Protein AF-A0A930SWU9-F1 (afdb_monomer_lite)

pLDDT: mean 79.65, std 16.45, range [38.78, 95.31]

Secondary structure (DSSP, 8-state):
-------HHHHHHHHHHHHHHHHHHHHHHHHHHTTTS-THHHHHHHHHHHHHHIIIIIHHHHHHHHS---HHHHHHHHHHHHHHHHHHHHHHHHHHHGGG----PPP--------------

Foldseek 3Di:
DDPPPDDVVQLVVLLVVLLVLLLLLQVLLCVLCVVPDPPVSSVVSSVVRSVVSCVVGSVQSSCLVVDPDDPVVSVVSVVVSVVVSVVVSVVSSCVSCVVVDPPPPPPDPPPDDDDDDDDDD

Structure (mmCIF, N/CA/C/O backbone):
data_AF-A0A930SWU9-F1
#
_entry.id   AF-A0A930SWU9-F1
#
loop_
_atom_site.group_PDB
_atom_site.id
_atom_site.type_symbol
_atom_site.label_atom_id
_atom_site.label_alt_id
_atom_site.label_comp_id
_atom_site.label_asym_id
_atom_site.label_entity_id
_atom_site.label_seq_id
_atom_site.pdbx_PDB_ins_code
_atom_site.Cartn_x
_atom_site.Cartn_y
_atom_site.Cartn_z
_atom_site.occupancy
_atom_site.B_iso_or_equiv
_atom_site.auth_seq_id
_atom_site.auth_comp_id
_atom_site.auth_asym_id
_atom_site.auth_atom_id
_atom_site.pdbx_PDB_model_num
ATOM 1 N N . MET A 1 1 ? -7.814 -16.097 27.751 1.00 38.78 1 MET A N 1
ATOM 2 C CA . MET A 1 1 ? -8.241 -16.634 26.444 1.00 38.78 1 MET A CA 1
ATOM 3 C C . MET A 1 1 ? -8.547 -15.430 25.568 1.00 38.78 1 MET A C 1
ATOM 5 O O . MET A 1 1 ? -9.499 -14.725 25.860 1.00 38.78 1 MET A O 1
ATOM 9 N N . PHE A 1 2 ? -7.663 -15.084 24.630 1.00 45.75 2 PHE A N 1
ATOM 10 C CA . PHE A 1 2 ? -7.909 -13.972 23.708 1.00 45.75 2 PHE A CA 1
ATOM 11 C C . PHE A 1 2 ? -8.876 -14.472 22.636 1.00 45.75 2 PHE A C 1
ATOM 13 O O . PHE A 1 2 ? -8.492 -15.278 21.792 1.00 45.75 2 PHE A O 1
ATOM 20 N N . GLU A 1 3 ? -10.138 -14.056 22.695 1.00 49.06 3 GLU A N 1
ATOM 21 C CA . GLU A 1 3 ? -11.072 -14.294 21.598 1.00 49.06 3 GLU A CA 1
ATOM 22 C C . GLU A 1 3 ? -10.701 -13.359 20.447 1.00 49.06 3 GLU A C 1
ATOM 24 O O . GLU A 1 3 ? -11.023 -12.172 20.453 1.00 49.06 3 GLU A O 1
ATOM 29 N N . ILE A 1 4 ? -9.971 -13.885 19.465 1.00 58.34 4 ILE A N 1
ATOM 30 C CA . ILE A 1 4 ? -9.692 -13.160 18.227 1.00 58.34 4 ILE A CA 1
ATOM 31 C C . ILE A 1 4 ? -10.993 -13.145 17.423 1.00 58.34 4 ILE A C 1
ATOM 33 O O . ILE A 1 4 ? -11.310 -14.084 16.691 1.00 58.34 4 ILE A O 1
ATOM 37 N N . ARG A 1 5 ? -11.789 -12.089 17.601 1.00 69.75 5 ARG A N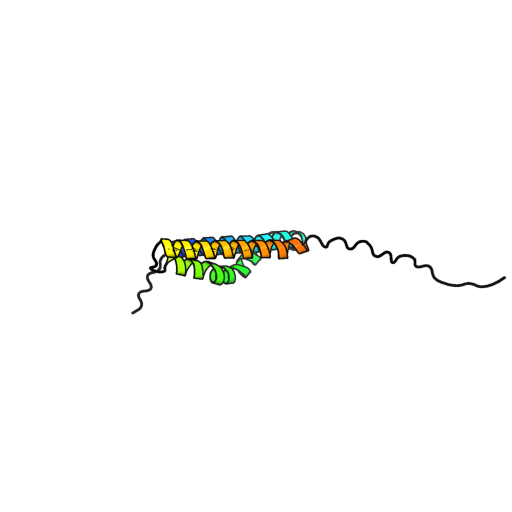 1
ATOM 38 C CA . ARG A 1 5 ? -12.977 -11.841 16.783 1.00 69.75 5 ARG A CA 1
ATOM 39 C C . ARG A 1 5 ? -12.526 -11.210 15.473 1.00 69.75 5 ARG A C 1
ATOM 41 O O . ARG A 1 5 ? -12.250 -10.021 15.414 1.00 69.75 5 ARG A O 1
ATOM 48 N N . TRP A 1 6 ? -12.428 -12.027 14.431 1.00 79.44 6 TRP A N 1
ATOM 49 C CA . TRP A 1 6 ? -12.026 -11.572 13.105 1.00 79.44 6 TRP A CA 1
ATOM 50 C C . TRP A 1 6 ? -13.116 -10.715 12.465 1.00 79.44 6 TRP A C 1
ATOM 52 O O . TRP A 1 6 ? -14.237 -11.179 12.240 1.00 79.44 6 TRP A O 1
ATOM 62 N N . ASN A 1 7 ? -12.775 -9.479 12.112 1.00 87.06 7 ASN A N 1
ATOM 63 C CA . ASN A 1 7 ? -13.652 -8.615 11.337 1.00 87.06 7 ASN A CA 1
ATOM 64 C C . ASN A 1 7 ? -13.410 -8.831 9.840 1.00 87.06 7 ASN A C 1
ATOM 66 O O . ASN A 1 7 ? -12.559 -8.189 9.219 1.00 87.06 7 ASN A O 1
ATOM 70 N N . ALA A 1 8 ? -14.174 -9.758 9.256 1.00 88.25 8 ALA A N 1
ATOM 71 C CA . ALA A 1 8 ? -14.063 -10.113 7.843 1.00 88.25 8 ALA A CA 1
ATOM 72 C C . ALA A 1 8 ? -14.223 -8.895 6.916 1.00 88.25 8 ALA A C 1
ATOM 74 O O . ALA A 1 8 ? -13.505 -8.779 5.926 1.00 88.25 8 ALA A O 1
ATOM 75 N N . THR A 1 9 ? -15.101 -7.949 7.255 1.00 89.50 9 THR A N 1
ATOM 76 C CA . THR A 1 9 ? -15.324 -6.737 6.457 1.00 89.50 9 THR A CA 1
ATOM 77 C C . THR A 1 9 ? -14.087 -5.842 6.442 1.00 89.50 9 THR A C 1
ATOM 79 O O . THR A 1 9 ? -13.638 -5.431 5.372 1.00 89.50 9 THR A O 1
ATOM 82 N N . ALA A 1 10 ? -13.496 -5.577 7.612 1.00 90.00 10 ALA A N 1
ATOM 83 C CA . ALA A 1 10 ? -12.259 -4.801 7.708 1.00 90.00 10 ALA A CA 1
ATOM 84 C C . ALA A 1 10 ? -11.111 -5.484 6.952 1.00 90.00 10 ALA A C 1
ATOM 86 O O . ALA A 1 10 ? -10.346 -4.814 6.257 1.00 90.00 10 ALA A O 1
ATOM 87 N N . LEU A 1 11 ? -11.025 -6.815 7.037 1.00 92.25 11 LEU A N 1
ATOM 88 C CA . LEU A 1 11 ? -10.012 -7.610 6.345 1.00 92.25 11 LEU A CA 1
ATOM 89 C C . LEU A 1 11 ? -10.155 -7.517 4.821 1.00 92.25 11 LEU A C 1
ATOM 91 O O . LEU A 1 11 ? -9.163 -7.296 4.129 1.00 92.25 11 LEU A O 1
ATOM 95 N N . VAL A 1 12 ? -11.378 -7.631 4.296 1.00 93.56 12 VAL A N 1
ATOM 96 C CA . VAL A 1 12 ? -11.653 -7.512 2.855 1.00 93.56 12 VAL A CA 1
ATOM 97 C C . VAL A 1 12 ? -11.327 -6.109 2.347 1.00 93.56 12 VAL A C 1
ATOM 99 O O . VAL A 1 12 ? -10.689 -5.976 1.303 1.00 93.56 12 VAL A O 1
ATOM 102 N N . ILE A 1 13 ? -11.699 -5.058 3.085 1.00 93.00 13 ILE A N 1
ATOM 103 C CA . ILE A 1 13 ? -11.382 -3.669 2.711 1.00 93.00 13 ILE A CA 1
ATOM 104 C C . ILE A 1 13 ? -9.863 -3.459 2.694 1.00 93.00 13 ILE A C 1
ATOM 106 O O . ILE A 1 13 ? -9.315 -3.001 1.692 1.00 93.00 13 ILE A O 1
ATOM 110 N N . ALA A 1 14 ? -9.174 -3.845 3.768 1.00 93.12 14 ALA A N 1
ATOM 111 C CA . ALA A 1 14 ? -7.722 -3.748 3.879 1.00 93.12 14 ALA A CA 1
ATOM 112 C C . ALA A 1 14 ? -6.986 -4.525 2.784 1.00 93.12 14 ALA A C 1
ATOM 114 O O . ALA A 1 14 ? -6.069 -3.989 2.158 1.00 93.12 14 ALA A O 1
ATOM 115 N N . GLY A 1 15 ? -7.421 -5.756 2.510 1.00 92.56 15 GLY A N 1
ATOM 116 C CA . GLY A 1 15 ? -6.881 -6.586 1.439 1.00 92.56 15 GLY A CA 1
ATOM 117 C C . GLY A 1 15 ? -7.081 -5.950 0.068 1.00 92.56 15 GLY A C 1
ATOM 118 O O . GLY A 1 15 ? -6.129 -5.848 -0.699 1.00 92.56 15 GLY A O 1
ATOM 119 N N . THR A 1 16 ? -8.283 -5.443 -0.215 1.00 93.75 16 THR A N 1
ATOM 120 C CA . THR A 1 16 ? -8.599 -4.794 -1.499 1.00 93.75 16 THR A CA 1
ATOM 121 C C . THR A 1 16 ? -7.736 -3.556 -1.724 1.00 93.75 16 THR A C 1
ATOM 123 O O . THR A 1 16 ? -7.177 -3.382 -2.806 1.00 93.75 16 THR A O 1
ATOM 126 N N . VAL A 1 17 ? -7.571 -2.711 -0.701 1.00 93.75 17 VAL A N 1
ATOM 127 C CA . VAL A 1 17 ? -6.741 -1.500 -0.795 1.00 93.75 17 VAL A CA 1
ATOM 128 C C . VAL A 1 17 ? -5.264 -1.853 -0.975 1.00 93.75 17 VAL A C 1
ATOM 130 O O . VAL A 1 17 ? -4.598 -1.268 -1.830 1.00 93.75 17 VAL A O 1
ATOM 133 N N . ALA A 1 18 ? -4.750 -2.832 -0.224 1.00 93.62 18 ALA A N 1
ATOM 134 C CA . ALA A 1 18 ? -3.373 -3.296 -0.373 1.00 93.62 18 ALA A CA 1
ATOM 135 C C . ALA A 1 18 ? -3.111 -3.869 -1.774 1.00 93.62 18 ALA A C 1
ATOM 137 O O . ALA A 1 18 ? -2.104 -3.531 -2.393 1.00 93.62 18 ALA A O 1
ATOM 138 N N . PHE A 1 19 ? -4.038 -4.674 -2.299 1.00 93.31 19 PHE A N 1
ATOM 139 C CA . PHE A 1 19 ? -3.921 -5.288 -3.621 1.00 93.31 19 PHE A CA 1
ATOM 140 C C . PHE A 1 19 ? -4.037 -4.260 -4.755 1.00 93.31 19 PHE A C 1
ATOM 142 O O . PHE A 1 19 ? -3.312 -4.333 -5.744 1.00 93.31 19 PHE A O 1
ATOM 149 N N . ALA A 1 20 ? -4.902 -3.252 -4.604 1.00 93.44 20 ALA A N 1
ATOM 150 C CA . ALA A 1 20 ? -4.991 -2.144 -5.553 1.00 93.44 20 ALA A CA 1
ATOM 151 C C . ALA A 1 20 ? -3.681 -1.340 -5.614 1.00 93.44 20 ALA A C 1
ATOM 153 O O . ALA A 1 20 ? -3.244 -0.934 -6.693 1.00 93.44 20 ALA A O 1
ATOM 154 N N . TYR A 1 21 ? -3.033 -1.130 -4.466 1.00 91.25 21 TYR A N 1
ATOM 155 C CA . TYR A 1 21 ? -1.763 -0.411 -4.401 1.00 91.25 21 TYR A CA 1
ATOM 156 C C . TYR A 1 21 ? -0.591 -1.233 -4.956 1.00 91.25 21 TYR A C 1
ATOM 158 O O . TYR A 1 21 ? 0.259 -0.698 -5.668 1.00 91.25 21 TYR A O 1
ATOM 166 N N . ASP A 1 22 ? -0.578 -2.539 -4.696 1.00 92.69 22 ASP A N 1
ATOM 167 C CA . ASP A 1 22 ? 0.345 -3.486 -5.322 1.00 92.69 22 ASP A CA 1
ATOM 168 C C . ASP A 1 22 ? 0.217 -3.454 -6.854 1.00 92.69 22 ASP A C 1
ATOM 170 O O . ASP A 1 22 ? 1.192 -3.205 -7.573 1.00 92.69 22 ASP A O 1
ATOM 174 N N . PHE A 1 23 ? -1.014 -3.577 -7.362 1.00 91.19 23 PHE A N 1
ATOM 175 C CA . PHE A 1 23 ? -1.287 -3.462 -8.790 1.00 91.19 23 PHE A CA 1
ATOM 176 C C . PHE A 1 23 ? -0.784 -2.134 -9.360 1.00 91.19 23 PHE A C 1
ATOM 178 O O . PHE A 1 23 ? -0.148 -2.124 -10.411 1.00 91.19 23 PHE A O 1
ATOM 185 N N . PHE A 1 24 ? -0.993 -1.019 -8.658 1.00 90.19 24 PHE A N 1
ATOM 186 C CA . PHE A 1 24 ? -0.487 0.288 -9.074 1.00 90.19 24 PHE A CA 1
ATOM 187 C C . PHE A 1 24 ? 1.046 0.323 -9.197 1.00 90.19 24 PHE A C 1
ATOM 189 O O . PHE A 1 24 ? 1.567 0.818 -10.200 1.00 90.19 24 PHE A O 1
ATOM 196 N N . ILE A 1 25 ? 1.788 -0.219 -8.224 1.00 89.06 25 ILE A N 1
ATOM 197 C CA . ILE A 1 25 ? 3.260 -0.282 -8.278 1.00 89.06 25 ILE A CA 1
ATOM 198 C C . ILE A 1 25 ? 3.718 -1.186 -9.424 1.00 89.06 25 ILE A C 1
ATOM 200 O O . ILE A 1 25 ? 4.570 -0.789 -10.227 1.00 89.06 25 ILE A O 1
ATOM 204 N N . SER A 1 26 ? 3.136 -2.380 -9.522 1.00 89.00 26 SER A N 1
ATOM 205 C CA . SER A 1 26 ? 3.427 -3.360 -10.569 1.00 89.00 26 SER A CA 1
ATOM 206 C C . SER A 1 26 ? 3.159 -2.782 -11.960 1.00 89.00 26 SER A C 1
ATOM 208 O O . SER A 1 26 ? 3.977 -2.930 -12.871 1.00 89.00 26 SER A O 1
ATOM 210 N N . TRP A 1 27 ? 2.072 -2.024 -12.106 1.00 87.00 27 TRP A N 1
ATOM 211 C CA . TRP A 1 27 ? 1.731 -1.304 -13.326 1.00 87.00 27 TRP A CA 1
ATOM 212 C C . TRP A 1 27 ? 2.731 -0.190 -13.652 1.00 87.00 27 TRP A C 1
ATOM 214 O O . TRP A 1 27 ? 3.189 -0.091 -14.788 1.00 87.00 27 TRP A O 1
ATOM 224 N N . LEU A 1 28 ? 3.139 0.626 -12.673 1.00 86.88 28 LEU A N 1
ATOM 225 C CA . LEU A 1 28 ? 4.163 1.661 -12.879 1.00 86.88 28 LEU A CA 1
ATOM 226 C C . LEU A 1 28 ? 5.500 1.074 -13.343 1.00 86.88 28 LEU A C 1
ATOM 228 O O . LEU A 1 28 ? 6.167 1.648 -14.209 1.00 86.88 28 LEU A O 1
ATOM 232 N N . LEU A 1 29 ? 5.903 -0.061 -12.772 1.00 86.31 29 LEU A N 1
ATOM 233 C CA . LEU A 1 29 ? 7.111 -0.767 -13.187 1.00 86.31 29 LEU A CA 1
ATOM 234 C C . LEU A 1 29 ? 6.947 -1.368 -14.583 1.00 86.31 29 LEU A C 1
ATOM 236 O O . LEU A 1 29 ? 7.860 -1.237 -15.397 1.00 86.31 29 LEU A O 1
ATOM 240 N N . HIS A 1 30 ? 5.785 -1.946 -14.895 1.00 85.69 30 HIS A N 1
ATOM 241 C CA . HIS A 1 30 ? 5.489 -2.421 -16.242 1.00 85.69 30 HIS A CA 1
ATOM 242 C C . HIS A 1 30 ? 5.570 -1.286 -17.264 1.00 85.69 30 HIS A C 1
ATOM 244 O O . HIS A 1 30 ? 6.257 -1.435 -18.263 1.00 85.69 30 HIS A O 1
ATOM 250 N N . LEU A 1 31 ? 4.983 -0.114 -17.003 1.00 83.31 31 LEU A N 1
ATOM 251 C CA . LEU A 1 31 ? 5.093 1.039 -17.907 1.00 83.31 31 LEU A CA 1
ATOM 252 C C . LEU A 1 31 ? 6.553 1.416 -18.188 1.00 83.31 31 LEU A C 1
ATOM 254 O O . LEU A 1 31 ? 6.903 1.717 -19.329 1.00 83.31 31 LEU A O 1
ATOM 258 N N . ARG A 1 32 ? 7.420 1.344 -17.172 1.00 80.69 32 ARG A N 1
ATOM 259 C CA . ARG A 1 32 ? 8.855 1.618 -17.316 1.00 80.69 32 ARG A CA 1
ATOM 260 C C . ARG A 1 32 ? 9.600 0.544 -18.109 1.00 80.69 32 ARG A C 1
ATOM 262 O O . ARG A 1 32 ? 10.496 0.884 -18.878 1.00 80.69 32 ARG A O 1
ATOM 269 N N . TYR A 1 33 ? 9.273 -0.726 -17.899 1.00 79.25 33 TYR A N 1
ATOM 270 C CA . TYR A 1 33 ? 10.003 -1.860 -18.470 1.00 79.25 33 TYR A CA 1
ATOM 271 C C . TYR A 1 33 ? 9.240 -2.593 -19.579 1.00 79.25 33 TYR A C 1
ATOM 273 O O . TYR A 1 33 ? 9.676 -3.656 -20.004 1.00 79.25 33 TYR A O 1
ATOM 281 N N . SER A 1 34 ? 8.151 -2.023 -20.092 1.00 74.50 34 SER A N 1
ATOM 282 C CA . SER A 1 34 ? 7.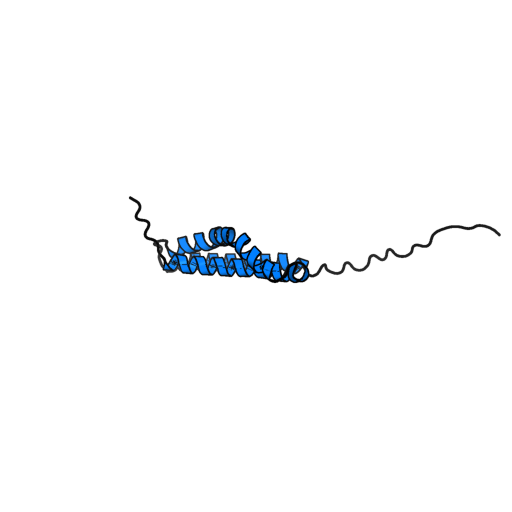244 -2.643 -21.073 1.00 74.50 34 SER A CA 1
ATOM 283 C C . SER A 1 34 ? 7.945 -3.113 -22.349 1.00 74.50 34 SER A C 1
ATOM 285 O O . SER A 1 34 ? 7.522 -4.085 -22.966 1.00 74.50 34 SER A O 1
ATOM 287 N N . ARG A 1 35 ? 9.051 -2.459 -22.733 1.00 69.81 35 ARG A N 1
ATOM 288 C CA . ARG A 1 35 ? 9.901 -2.883 -23.860 1.00 69.81 35 ARG A CA 1
ATOM 289 C C . ARG A 1 35 ? 10.782 -4.101 -23.563 1.00 69.81 35 ARG A C 1
ATOM 291 O O . ARG A 1 35 ? 11.211 -4.759 -24.500 1.00 69.81 35 ARG A O 1
ATOM 298 N N . GLN A 1 36 ? 11.099 -4.360 -22.296 1.00 72.31 36 GLN A N 1
ATOM 299 C CA . GLN A 1 36 ? 11.986 -5.444 -21.854 1.00 72.31 36 GLN A CA 1
ATOM 300 C C . GLN A 1 36 ? 11.210 -6.648 -21.319 1.00 72.31 36 GLN A C 1
ATOM 302 O O . GLN A 1 36 ? 11.631 -7.783 -21.514 1.00 72.31 36 GLN A O 1
ATOM 307 N N . PHE A 1 37 ? 10.073 -6.409 -20.668 1.00 67.44 37 PHE A N 1
ATOM 308 C CA . PHE A 1 37 ? 9.239 -7.453 -20.100 1.00 67.44 37 PHE A CA 1
ATOM 309 C C . PHE A 1 37 ? 7.784 -7.243 -20.528 1.00 67.44 37 PHE A C 1
ATOM 311 O O . PHE A 1 37 ? 7.210 -6.169 -20.335 1.00 67.44 37 PHE A O 1
ATOM 318 N N . GLY A 1 38 ? 7.198 -8.279 -21.132 1.00 75.88 38 GLY A N 1
ATOM 319 C CA . GLY A 1 38 ? 5.802 -8.283 -21.566 1.00 75.88 38 GLY A CA 1
ATOM 320 C C . GLY A 1 38 ? 4.810 -8.293 -20.397 1.00 75.88 38 GLY A C 1
ATOM 321 O O . GLY A 1 38 ? 5.161 -8.079 -19.238 1.00 75.88 38 GLY A O 1
ATOM 322 N N . TRP A 1 39 ? 3.544 -8.582 -20.694 1.00 78.62 39 TRP A N 1
ATOM 323 C CA . TRP A 1 39 ? 2.453 -8.579 -19.708 1.00 78.62 39 TRP A CA 1
ATOM 324 C C . TRP A 1 39 ? 2.647 -9.550 -18.530 1.00 78.62 39 TRP A C 1
ATOM 326 O O . TRP A 1 39 ? 2.131 -9.299 -17.442 1.00 78.62 39 TRP A O 1
ATOM 336 N N . SER A 1 40 ? 3.448 -10.608 -18.699 1.00 82.88 40 SER A N 1
ATOM 337 C CA . SER A 1 40 ? 3.819 -11.537 -17.620 1.00 82.88 40 SER A CA 1
ATOM 338 C C . SER A 1 40 ? 4.540 -10.853 -16.452 1.00 82.88 40 SER A C 1
ATOM 340 O O . SER A 1 40 ? 4.451 -11.324 -15.319 1.00 82.88 40 SER A O 1
ATOM 342 N N . PHE A 1 41 ? 5.181 -9.705 -16.696 1.00 82.44 41 PHE A N 1
AT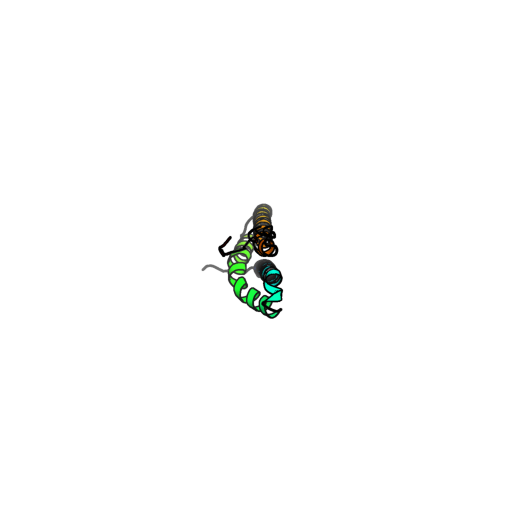OM 343 C CA . PHE A 1 41 ? 5.839 -8.909 -15.664 1.00 82.44 41 PHE A CA 1
ATOM 344 C C . PHE A 1 41 ? 4.871 -8.393 -14.599 1.00 82.44 41 PHE A C 1
ATOM 346 O O . PHE A 1 41 ? 5.228 -8.331 -13.424 1.00 82.44 41 PHE A O 1
ATOM 353 N N . VAL A 1 42 ? 3.642 -8.041 -14.991 1.00 82.25 42 VAL A N 1
ATOM 354 C CA . VAL A 1 42 ? 2.624 -7.536 -14.058 1.00 82.25 42 VAL A CA 1
ATOM 355 C C . VAL A 1 42 ? 2.244 -8.633 -13.067 1.00 82.25 42 VAL A C 1
ATOM 357 O O . VAL A 1 42 ? 2.189 -8.375 -11.870 1.00 82.25 42 VAL A O 1
ATOM 360 N N . ALA A 1 43 ? 2.068 -9.869 -13.544 1.00 83.94 43 ALA A N 1
ATOM 361 C CA . ALA A 1 43 ? 1.754 -11.010 -12.689 1.00 83.94 43 ALA A CA 1
ATOM 362 C C . ALA A 1 43 ? 2.903 -11.333 -11.719 1.00 83.94 43 ALA A C 1
ATOM 364 O O . ALA A 1 43 ? 2.668 -11.498 -10.524 1.00 83.94 43 ALA A O 1
ATOM 365 N N . SER A 1 44 ? 4.155 -11.355 -12.197 1.00 85.62 44 SER A N 1
ATOM 366 C CA . SER A 1 44 ? 5.313 -11.543 -11.310 1.00 85.62 44 SER A CA 1
ATOM 367 C C . SER A 1 44 ? 5.492 -10.388 -10.322 1.00 85.62 44 SER A C 1
ATOM 369 O O . SER A 1 44 ? 5.905 -10.612 -9.185 1.00 85.62 44 SER A O 1
ATOM 371 N N . GLY A 1 45 ? 5.160 -9.163 -10.741 1.00 82.75 45 GLY A N 1
ATOM 372 C CA . GLY A 1 45 ? 5.172 -7.971 -9.899 1.00 82.75 45 GLY A CA 1
ATOM 373 C C . GLY A 1 45 ? 4.182 -8.103 -8.750 1.00 82.75 45 GLY A C 1
ATOM 374 O O . GLY A 1 45 ? 4.597 -8.005 -7.601 1.00 82.75 45 GLY A O 1
ATOM 375 N N . LEU A 1 46 ? 2.928 -8.450 -9.053 1.00 87.69 46 LEU A N 1
ATOM 376 C CA . LEU A 1 46 ? 1.884 -8.669 -8.048 1.00 87.69 46 LEU A CA 1
ATOM 377 C C . LEU A 1 46 ? 2.318 -9.703 -7.004 1.00 87.69 46 LEU A C 1
ATOM 379 O O . LEU A 1 46 ? 2.230 -9.475 -5.805 1.00 87.69 46 LEU A O 1
ATOM 383 N N . VAL A 1 47 ? 2.882 -10.835 -7.428 1.00 88.81 47 VAL A N 1
ATOM 384 C CA . VAL A 1 47 ? 3.368 -11.835 -6.462 1.00 88.81 47 VAL A CA 1
ATOM 385 C C . VAL A 1 47 ? 4.503 -11.267 -5.601 1.00 88.81 47 VAL A C 1
ATOM 387 O O . VAL A 1 47 ? 4.488 -11.430 -4.383 1.00 88.81 47 VAL A O 1
ATOM 390 N N . SER A 1 48 ? 5.449 -10.550 -6.209 1.00 86.56 48 SER A N 1
ATOM 391 C CA . SER A 1 48 ? 6.636 -10.019 -5.524 1.00 86.56 48 SER A CA 1
ATOM 392 C C . SER A 1 48 ? 6.324 -8.880 -4.549 1.00 86.56 48 SER A C 1
ATOM 394 O O . SER A 1 48 ? 7.009 -8.728 -3.538 1.00 86.56 48 SER A O 1
ATOM 396 N N . PHE A 1 49 ? 5.305 -8.071 -4.843 1.00 87.19 49 PHE A N 1
ATOM 397 C CA . PHE A 1 49 ? 4.942 -6.891 -4.060 1.00 87.19 49 PHE A CA 1
ATOM 398 C C . PHE A 1 49 ? 3.707 -7.097 -3.171 1.00 87.19 49 PHE A C 1
ATOM 400 O O . PHE A 1 49 ? 3.459 -6.264 -2.296 1.00 87.19 49 PHE A O 1
ATOM 407 N N . SER A 1 50 ? 2.998 -8.222 -3.297 1.00 88.12 50 SER A N 1
ATOM 408 C CA . SER A 1 50 ? 1.840 -8.555 -2.459 1.00 88.12 50 SER A CA 1
ATOM 409 C C . SER A 1 50 ? 2.160 -8.521 -0.966 1.00 88.12 50 SER A C 1
ATOM 411 O O . SER A 1 50 ? 1.515 -7.804 -0.207 1.00 88.12 50 SER A O 1
ATOM 413 N N . LEU A 1 51 ? 3.196 -9.236 -0.529 1.00 88.50 51 LEU A N 1
ATOM 414 C CA . LEU A 1 51 ? 3.579 -9.329 0.880 1.00 88.50 51 LEU A CA 1
ATOM 415 C C . LEU A 1 51 ? 4.015 -7.979 1.489 1.00 88.50 51 LEU A C 1
ATOM 417 O O . LEU A 1 51 ? 3.524 -7.628 2.569 1.00 88.50 51 LEU A O 1
ATOM 421 N N . PRO A 1 52 ? 4.869 -7.163 0.836 1.00 89.38 52 PRO A N 1
ATOM 422 C CA . PRO A 1 52 ? 5.168 -5.829 1.347 1.00 89.38 52 PRO A CA 1
ATOM 423 C C . PRO A 1 52 ? 3.954 -4.886 1.305 1.00 89.38 52 PRO A C 1
ATOM 425 O O . PRO A 1 52 ? 3.778 -4.113 2.241 1.00 89.38 52 PRO A O 1
ATOM 428 N N . CYS A 1 53 ? 3.071 -4.961 0.302 1.00 91.00 53 CYS A N 1
ATOM 429 C CA . CYS A 1 53 ? 1.871 -4.113 0.262 1.00 91.00 53 CYS A CA 1
ATOM 430 C C . CYS A 1 53 ? 0.844 -4.515 1.328 1.00 91.00 53 CYS A C 1
ATOM 432 O O . CYS A 1 53 ? 0.302 -3.659 2.024 1.00 91.00 53 CYS A O 1
ATOM 434 N N . VAL A 1 54 ? 0.607 -5.812 1.522 1.00 91.31 54 VAL A N 1
ATOM 435 C CA . VAL A 1 54 ? -0.278 -6.315 2.579 1.00 91.31 54 VAL A CA 1
ATOM 436 C C . VAL A 1 54 ? 0.266 -5.943 3.955 1.00 91.31 54 VAL A C 1
ATOM 438 O O . VAL A 1 54 ? -0.500 -5.476 4.791 1.00 91.31 54 VAL A O 1
ATOM 441 N N . SER A 1 55 ? 1.572 -6.073 4.194 1.00 92.44 55 SER A N 1
ATOM 442 C CA . SER A 1 55 ? 2.151 -5.743 5.503 1.00 92.44 55 SER A CA 1
ATOM 443 C C . SER A 1 55 ? 2.203 -4.238 5.790 1.00 92.44 55 SER A C 1
ATOM 445 O O . SER A 1 55 ? 1.874 -3.831 6.898 1.00 92.44 55 SER A O 1
ATOM 447 N N . LEU A 1 56 ? 2.565 -3.396 4.816 1.00 91.56 56 LEU A N 1
ATOM 448 C CA . LEU A 1 56 ? 2.714 -1.947 5.024 1.00 91.56 56 LEU A CA 1
ATOM 449 C C . LEU A 1 56 ? 1.407 -1.161 4.886 1.00 91.56 56 LEU A C 1
ATOM 451 O O . LEU A 1 56 ? 1.309 -0.047 5.397 1.00 91.56 56 LEU A O 1
ATOM 455 N N . ILE A 1 57 ? 0.421 -1.703 4.173 1.00 93.44 57 ILE A N 1
ATOM 456 C CA . ILE A 1 57 ? -0.832 -1.004 3.862 1.00 93.44 57 ILE A CA 1
ATOM 457 C C . ILE A 1 57 ? -2.006 -1.758 4.467 1.00 93.44 57 ILE A C 1
ATOM 459 O O . ILE A 1 57 ? -2.760 -1.182 5.248 1.00 93.44 57 ILE A O 1
ATOM 463 N N . GLY A 1 58 ? -2.134 -3.045 4.142 1.00 92.38 58 GLY A N 1
ATOM 464 C CA . GLY A 1 58 ? -3.253 -3.876 4.581 1.00 92.38 58 GLY A CA 1
ATOM 465 C C . GLY A 1 58 ? -3.325 -4.011 6.101 1.00 92.38 58 GLY A C 1
ATOM 466 O O . GLY A 1 58 ? -4.352 -3.696 6.691 1.00 92.38 58 GLY A O 1
ATOM 467 N N . VAL A 1 59 ? -2.236 -4.416 6.755 1.00 92.56 59 VAL A N 1
ATOM 468 C CA . VAL A 1 59 ? -2.216 -4.626 8.213 1.00 92.56 59 VAL A CA 1
ATOM 469 C C . VAL A 1 59 ? -2.530 -3.333 8.980 1.00 92.56 59 VAL A C 1
ATOM 471 O O . VAL A 1 59 ? -3.452 -3.364 9.794 1.00 92.56 59 VAL A O 1
ATOM 474 N N . PRO A 1 60 ? -1.880 -2.179 8.720 1.00 92.75 60 PRO A N 1
ATOM 475 C CA . PRO A 1 60 ? -2.250 -0.929 9.382 1.00 92.75 60 PRO A CA 1
ATOM 476 C C . PRO A 1 60 ? -3.703 -0.520 9.133 1.00 92.75 60 PRO A C 1
ATOM 478 O O . PRO A 1 60 ? -4.386 -0.114 10.070 1.00 92.75 60 PRO A O 1
ATOM 481 N N . LEU A 1 61 ? -4.204 -0.662 7.899 1.00 93.31 61 LEU A N 1
ATOM 482 C CA . LEU A 1 61 ? -5.589 -0.315 7.579 1.00 93.31 61 LEU A CA 1
ATOM 483 C C . LEU A 1 61 ? -6.580 -1.215 8.324 1.00 93.31 61 LEU A C 1
ATOM 485 O O . LEU A 1 61 ? -7.556 -0.718 8.881 1.00 93.31 61 LEU A O 1
ATOM 489 N N . TYR A 1 62 ? -6.304 -2.521 8.378 1.00 93.81 62 TYR A N 1
ATOM 490 C CA . TYR A 1 62 ? -7.092 -3.479 9.147 1.00 93.81 62 TYR A CA 1
ATOM 491 C C . TYR A 1 62 ? -7.126 -3.089 10.624 1.00 93.81 62 TYR A C 1
ATOM 493 O O . TYR A 1 62 ? -8.206 -2.976 11.192 1.00 93.81 62 TYR A O 1
ATOM 501 N N . LEU A 1 63 ? -5.966 -2.807 11.226 1.00 91.88 63 LEU A N 1
ATOM 502 C CA . LEU A 1 63 ? -5.873 -2.425 12.635 1.00 91.88 63 LEU A CA 1
ATOM 503 C C . LEU A 1 63 ? -6.646 -1.136 12.939 1.00 91.88 63 LEU A C 1
ATOM 505 O O . LEU A 1 63 ? -7.311 -1.063 13.965 1.00 91.88 63 LEU A O 1
ATOM 509 N N . ILE A 1 64 ? -6.612 -0.137 12.051 1.00 92.19 64 ILE A N 1
ATOM 510 C CA . ILE A 1 64 ? -7.384 1.106 12.224 1.00 92.19 64 ILE A CA 1
ATOM 511 C C . ILE A 1 64 ? -8.894 0.830 12.160 1.00 92.19 64 ILE A C 1
ATOM 513 O O . ILE A 1 64 ? -9.663 1.377 12.954 1.00 92.19 64 ILE A O 1
ATOM 517 N N . LEU A 1 65 ? -9.328 -0.009 11.216 1.00 90.50 65 LEU A N 1
ATOM 518 C CA . LEU A 1 65 ? -10.740 -0.340 11.018 1.00 90.50 65 LEU A CA 1
ATOM 519 C C . LEU A 1 65 ? -11.296 -1.222 12.142 1.00 90.50 65 LEU A C 1
ATOM 521 O O . LEU A 1 65 ? -12.428 -1.000 12.582 1.00 90.50 65 LEU A O 1
ATOM 525 N N . ASP A 1 66 ? -10.506 -2.188 12.605 1.00 90.75 66 ASP A N 1
ATOM 526 C CA . ASP A 1 66 ? -10.879 -3.165 13.629 1.00 90.75 66 ASP A CA 1
ATOM 527 C C . ASP A 1 66 ? -10.718 -2.630 15.057 1.00 90.75 66 ASP A C 1
ATOM 529 O O . ASP A 1 66 ? -11.403 -3.079 15.973 1.00 90.75 66 ASP A O 1
ATOM 533 N N . ALA A 1 67 ? -9.872 -1.616 15.261 1.00 86.00 67 ALA A N 1
ATOM 534 C CA . ALA A 1 67 ? -9.740 -0.979 16.563 1.00 86.00 67 ALA A CA 1
ATOM 535 C C . ALA A 1 67 ? -11.099 -0.469 17.065 1.00 86.00 67 ALA A C 1
ATOM 537 O O . ALA A 1 67 ? -11.884 0.105 16.314 1.00 86.00 67 ALA A O 1
ATOM 538 N N . GLY A 1 68 ? -11.380 -0.613 18.359 1.00 83.81 68 GLY A N 1
ATOM 539 C CA . GLY A 1 68 ? -12.613 -0.123 18.991 1.00 83.81 68 GLY A CA 1
ATOM 540 C C . GLY A 1 68 ? -12.703 1.404 19.127 1.00 83.81 68 GLY A C 1
ATOM 541 O O . GLY A 1 68 ? -13.354 1.889 20.045 1.00 83.81 68 GLY A O 1
ATOM 542 N N . PHE A 1 69 ? -12.008 2.168 18.279 1.00 87.75 69 PHE A N 1
ATOM 543 C CA . PHE A 1 69 ? -11.996 3.627 18.326 1.00 87.75 69 PHE A CA 1
ATOM 544 C C . PHE A 1 69 ? -13.312 4.242 17.850 1.00 87.75 69 PHE A C 1
ATOM 546 O O . PHE A 1 69 ? -14.038 3.660 17.040 1.00 87.75 69 PHE A O 1
ATOM 553 N N . ASP A 1 70 ? -13.554 5.469 18.309 1.00 91.31 70 ASP A N 1
ATOM 554 C CA . ASP A 1 70 ? -14.627 6.316 17.804 1.00 91.31 70 ASP A CA 1
ATOM 555 C C . ASP A 1 70 ? -14.477 6.564 16.291 1.00 91.31 70 ASP A C 1
ATOM 557 O O . ASP A 1 70 ? -13.362 6.639 15.756 1.00 91.31 70 ASP A O 1
ATOM 561 N N . VAL A 1 71 ? -15.608 6.709 15.598 1.00 89.19 71 VAL A N 1
ATOM 562 C CA . VAL A 1 71 ? -15.680 6.931 14.147 1.00 89.19 71 VAL A CA 1
ATOM 563 C C . VAL A 1 71 ? -14.862 8.151 13.722 1.00 89.19 71 VAL A C 1
ATOM 565 O O . VAL A 1 71 ? -14.196 8.102 12.686 1.00 89.19 71 VAL A O 1
ATOM 568 N N . VAL A 1 72 ? -14.849 9.220 14.524 1.00 93.19 72 VAL A N 1
ATOM 569 C CA . VAL A 1 72 ? -14.083 10.438 14.216 1.00 93.19 72 VAL A CA 1
ATOM 570 C C . VAL A 1 72 ? -12.582 10.150 14.222 1.00 93.19 72 VAL A C 1
ATOM 572 O O . VAL A 1 72 ? -11.875 10.517 13.284 1.00 93.19 72 VAL A O 1
ATOM 575 N N . ILE A 1 73 ? -12.093 9.430 15.235 1.00 92.62 73 ILE A N 1
ATOM 576 C CA . ILE A 1 73 ? -10.671 9.076 15.368 1.00 92.62 73 ILE A CA 1
ATOM 577 C C . ILE A 1 73 ? -10.253 8.135 14.236 1.00 92.62 73 ILE A C 1
ATOM 579 O O . ILE A 1 73 ? -9.215 8.354 13.607 1.00 92.62 73 ILE A O 1
ATOM 583 N N . LYS A 1 74 ? -11.084 7.134 13.912 1.00 90.75 74 LYS A N 1
ATOM 584 C CA . LYS A 1 74 ? -10.862 6.270 12.742 1.00 90.75 74 LYS A CA 1
ATOM 585 C C . LYS A 1 74 ? -10.768 7.086 11.462 1.00 90.75 74 LYS A C 1
ATOM 587 O O . LYS A 1 74 ? -9.844 6.877 10.685 1.00 90.75 74 LYS A O 1
ATOM 592 N N . GLY A 1 75 ? -11.682 8.035 11.263 1.00 91.44 75 GLY A N 1
ATOM 593 C CA . GLY A 1 75 ? -11.686 8.923 10.104 1.00 91.44 75 GLY A CA 1
ATOM 594 C C . GLY A 1 75 ? -10.381 9.704 9.959 1.00 91.44 75 GLY A C 1
ATOM 595 O O . GLY A 1 75 ? -9.805 9.726 8.874 1.00 91.44 75 GLY A O 1
ATOM 596 N N . VAL A 1 76 ? -9.866 10.275 11.052 1.00 95.31 76 VAL A N 1
ATOM 597 C CA . VAL A 1 76 ? -8.586 11.007 11.054 1.00 95.31 76 VAL A CA 1
ATOM 598 C C . VAL A 1 76 ? -7.412 10.088 10.712 1.00 95.31 76 VAL A C 1
ATOM 600 O O . VAL A 1 76 ? -6.588 10.439 9.867 1.00 95.31 76 VAL A O 1
ATOM 603 N N . LEU A 1 77 ? -7.342 8.899 11.317 1.00 93.69 77 LEU A N 1
ATOM 604 C CA . LEU A 1 77 ? -6.273 7.930 11.049 1.00 93.69 77 LEU A CA 1
ATOM 605 C C . LEU A 1 77 ? -6.313 7.415 9.603 1.00 93.69 77 LEU A C 1
ATOM 607 O O . LEU A 1 77 ? -5.274 7.335 8.946 1.00 93.69 77 LEU A O 1
ATOM 611 N N . LEU A 1 78 ? -7.506 7.118 9.081 1.00 92.62 78 LEU A N 1
ATOM 612 C CA . LEU A 1 78 ? -7.704 6.703 7.690 1.00 92.62 78 LEU A CA 1
ATOM 613 C C . LEU A 1 78 ? -7.342 7.820 6.711 1.00 92.62 78 LEU A C 1
ATOM 615 O O . LEU A 1 78 ? -6.689 7.554 5.703 1.00 92.62 78 LEU A O 1
ATOM 619 N N . LEU A 1 79 ? -7.721 9.067 7.006 1.00 93.19 79 LEU A N 1
ATOM 620 C CA . LEU A 1 79 ? -7.367 10.221 6.184 1.00 93.19 79 LEU A CA 1
ATOM 621 C C . LEU A 1 79 ? -5.850 10.419 6.146 1.00 93.19 79 LEU A C 1
ATOM 623 O O . LEU A 1 79 ? -5.279 10.591 5.071 1.00 93.19 79 LEU A O 1
ATOM 627 N N . PHE A 1 80 ? -5.190 10.346 7.302 1.00 94.56 80 PHE A N 1
ATOM 628 C CA . PHE A 1 80 ? -3.736 10.439 7.389 1.00 94.56 80 PHE A CA 1
ATOM 629 C C . PHE A 1 80 ? -3.052 9.339 6.566 1.00 94.56 80 PHE A C 1
ATOM 631 O O . PHE A 1 80 ? -2.166 9.630 5.761 1.00 94.56 80 PHE A O 1
ATOM 638 N N . GLN A 1 81 ? -3.516 8.093 6.694 1.00 91.56 81 GLN A N 1
ATOM 639 C CA . GLN A 1 81 ? -3.013 6.967 5.908 1.00 91.56 81 GLN A CA 1
ATOM 640 C C . GLN A 1 81 ? -3.232 7.181 4.402 1.00 91.56 81 GLN A C 1
ATOM 642 O O . GLN A 1 81 ? -2.325 6.942 3.606 1.00 91.56 81 GLN A O 1
ATOM 647 N N . ALA A 1 82 ? -4.403 7.675 3.994 1.00 91.06 82 ALA A N 1
ATOM 648 C CA . ALA A 1 82 ? -4.706 7.963 2.594 1.00 91.06 82 ALA A CA 1
ATOM 649 C C . ALA A 1 82 ? -3.778 9.042 2.014 1.00 91.06 82 ALA A C 1
ATOM 651 O O . ALA A 1 82 ? -3.230 8.864 0.925 1.00 91.06 82 ALA A O 1
ATOM 652 N N . VAL A 1 83 ? -3.542 10.132 2.752 1.00 94.75 83 VAL A N 1
ATOM 653 C CA . VAL A 1 83 ? -2.598 11.188 2.349 1.00 94.75 83 VAL A CA 1
ATOM 654 C C . VAL A 1 83 ? -1.181 10.629 2.228 1.00 94.75 83 VAL A C 1
ATOM 656 O O . VAL A 1 83 ? -0.503 10.897 1.235 1.00 94.75 83 VAL A O 1
ATOM 659 N N . LEU A 1 84 ? -0.741 9.808 3.185 1.00 93.12 84 LEU A N 1
ATOM 660 C CA . LEU A 1 84 ? 0.577 9.175 3.145 1.00 93.12 84 LEU A CA 1
ATOM 661 C C . LEU A 1 84 ? 0.745 8.301 1.893 1.00 93.12 84 LEU A C 1
ATOM 663 O O . LEU A 1 84 ? 1.748 8.424 1.188 1.00 93.12 84 LEU A O 1
ATOM 667 N N . LEU A 1 85 ? -0.252 7.472 1.571 1.00 91.00 85 LEU A N 1
ATOM 668 C CA . LEU A 1 85 ? -0.251 6.635 0.367 1.00 91.00 85 LEU A CA 1
ATOM 669 C C . LEU A 1 85 ? -0.221 7.474 -0.915 1.00 91.00 85 LEU A C 1
ATOM 671 O O . LEU A 1 85 ? 0.528 7.152 -1.835 1.00 91.00 85 LEU A O 1
ATOM 675 N N . LEU A 1 86 ? -0.971 8.578 -0.979 1.00 91.25 86 LEU A 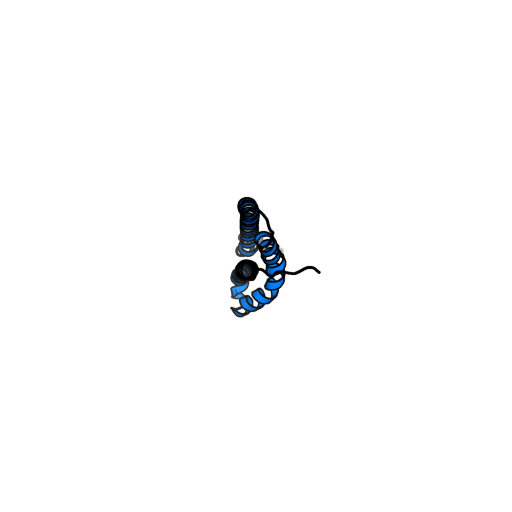N 1
ATOM 676 C CA . LEU A 1 86 ? -0.933 9.491 -2.126 1.00 91.25 86 LEU A CA 1
ATOM 677 C C . LEU A 1 86 ? 0.453 10.117 -2.313 1.00 91.25 86 LEU A C 1
ATOM 679 O O . LEU A 1 86 ? 0.970 10.145 -3.432 1.00 91.25 86 LEU A O 1
ATOM 683 N N . VAL A 1 87 ? 1.081 10.582 -1.230 1.00 92.62 87 VAL A N 1
ATOM 684 C CA . VAL A 1 87 ? 2.431 11.165 -1.269 1.00 92.62 87 VAL A CA 1
ATOM 6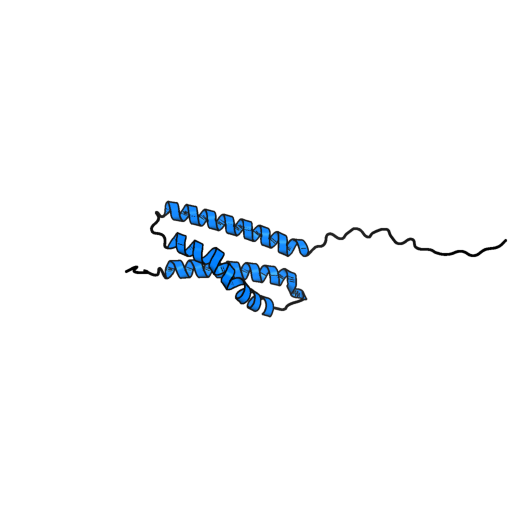85 C C . VAL A 1 87 ? 3.453 10.124 -1.721 1.00 92.62 87 VAL A C 1
ATOM 687 O O . VAL A 1 87 ? 4.238 10.384 -2.636 1.00 92.62 87 VAL A O 1
ATOM 690 N N . VAL A 1 88 ? 3.430 8.928 -1.131 1.00 90.00 88 VAL A N 1
ATOM 691 C CA . VAL A 1 88 ? 4.345 7.835 -1.492 1.00 90.00 88 VAL A CA 1
ATOM 692 C C . VAL A 1 88 ? 4.128 7.403 -2.943 1.00 90.00 88 VAL A C 1
ATOM 694 O O . VAL A 1 88 ? 5.100 7.266 -3.687 1.00 90.00 88 VAL A O 1
ATOM 697 N N . GLY A 1 89 ? 2.877 7.263 -3.383 1.00 88.81 89 GLY A N 1
ATOM 698 C CA . GLY A 1 89 ? 2.518 6.907 -4.755 1.00 88.81 89 GLY A CA 1
ATOM 699 C C . GLY A 1 89 ? 2.970 7.957 -5.767 1.00 88.81 89 GLY A C 1
ATOM 700 O O . GLY A 1 89 ? 3.530 7.615 -6.811 1.00 88.81 89 GLY A O 1
ATOM 701 N N . TYR A 1 90 ? 2.826 9.243 -5.436 1.00 89.81 90 TYR A N 1
ATOM 702 C CA . TYR A 1 90 ? 3.343 10.343 -6.249 1.00 89.81 90 TYR A CA 1
ATOM 703 C C . TYR A 1 90 ? 4.874 10.315 -6.348 1.00 89.81 90 TYR A C 1
ATOM 705 O O . TYR A 1 90 ? 5.428 10.441 -7.444 1.00 89.81 90 TYR A O 1
ATOM 713 N N . LEU A 1 91 ? 5.575 10.094 -5.231 1.00 89.31 91 LEU A N 1
ATOM 714 C CA . LEU A 1 91 ? 7.035 9.973 -5.213 1.00 89.31 91 LEU A CA 1
ATOM 715 C C . LEU A 1 91 ? 7.524 8.755 -6.005 1.00 89.31 91 LEU A C 1
ATOM 717 O O . LEU A 1 91 ? 8.501 8.874 -6.744 1.00 89.31 91 LEU A O 1
ATOM 721 N N . LEU A 1 92 ? 6.849 7.608 -5.892 1.00 87.12 92 LEU A N 1
ATOM 722 C CA . LEU A 1 92 ? 7.123 6.395 -6.672 1.00 87.12 92 LEU A CA 1
ATOM 723 C C . LEU A 1 92 ? 6.925 6.647 -8.161 1.00 87.12 92 LEU A C 1
ATOM 725 O O . LEU A 1 92 ? 7.849 6.417 -8.940 1.00 87.12 92 LEU A O 1
ATOM 729 N N . LYS A 1 93 ? 5.770 7.196 -8.553 1.00 86.94 93 LYS A N 1
ATOM 730 C CA . LYS A 1 93 ? 5.484 7.589 -9.938 1.00 86.94 93 LYS A CA 1
ATOM 731 C C . LYS A 1 93 ? 6.582 8.503 -10.468 1.00 86.94 93 LYS A C 1
ATOM 733 O O . LYS A 1 93 ? 7.144 8.227 -11.524 1.00 86.94 93 LYS A O 1
ATOM 738 N N . ARG A 1 94 ? 6.943 9.552 -9.722 1.00 84.81 94 ARG A N 1
ATOM 739 C CA . ARG A 1 94 ? 8.008 10.479 -10.118 1.00 84.81 94 ARG A CA 1
ATOM 740 C C . ARG A 1 94 ? 9.349 9.764 -10.243 1.00 84.81 94 ARG A C 1
ATOM 742 O O . ARG A 1 94 ? 9.984 9.936 -11.265 1.00 84.81 94 ARG A O 1
ATOM 749 N N . LYS A 1 95 ? 9.779 8.949 -9.274 1.00 83.94 95 LYS A N 1
ATOM 750 C CA . LYS A 1 95 ? 11.084 8.252 -9.304 1.00 83.94 95 LYS A CA 1
ATOM 751 C C . LYS A 1 95 ? 11.184 7.178 -10.391 1.00 83.94 95 LYS A C 1
ATOM 753 O O . LYS A 1 95 ? 12.254 6.992 -10.967 1.00 83.94 95 LYS A O 1
ATOM 758 N N . ILE A 1 96 ? 10.103 6.442 -10.639 1.00 82.06 96 ILE A N 1
ATOM 759 C CA . ILE A 1 96 ? 10.064 5.359 -11.627 1.00 82.06 96 ILE A CA 1
ATOM 760 C C . ILE A 1 96 ? 9.962 5.955 -13.034 1.00 82.06 96 ILE A C 1
ATOM 762 O O . ILE A 1 96 ? 10.735 5.565 -13.908 1.00 82.06 96 ILE A O 1
ATOM 766 N N . LEU A 1 97 ? 9.078 6.936 -13.242 1.00 73.88 97 LEU A N 1
ATOM 767 C CA . LEU A 1 97 ? 8.848 7.530 -14.559 1.00 73.88 97 LEU A CA 1
ATOM 768 C C . LEU A 1 97 ? 9.839 8.651 -14.916 1.00 73.88 97 LEU A C 1
ATOM 770 O O . LEU A 1 97 ? 10.094 8.855 -16.095 1.00 73.88 97 LEU A O 1
ATOM 774 N N . SER A 1 98 ? 10.463 9.360 -13.965 1.00 67.44 98 SER A N 1
ATOM 775 C CA . SER A 1 98 ? 11.470 10.391 -14.300 1.00 67.44 98 SER A CA 1
ATOM 776 C C . SER A 1 98 ? 12.728 9.812 -14.943 1.00 67.44 98 SER A C 1
ATOM 778 O O . SER A 1 98 ? 13.438 10.523 -15.645 1.00 67.44 98 SER A O 1
ATOM 780 N N . LYS A 1 99 ? 12.991 8.513 -14.760 1.00 59.28 99 LYS A N 1
ATOM 781 C CA . LYS A 1 99 ? 14.055 7.795 -15.473 1.00 59.28 99 LYS A CA 1
ATOM 782 C C . LYS A 1 99 ? 13.712 7.474 -16.938 1.00 59.28 99 LYS A C 1
ATOM 784 O O . LYS A 1 99 ? 14.584 6.969 -17.636 1.00 59.28 99 LYS A O 1
ATOM 789 N N . ILE A 1 100 ? 12.486 7.739 -17.409 1.00 54.97 100 ILE A N 1
ATOM 790 C CA . ILE A 1 100 ? 12.046 7.462 -18.795 1.00 54.97 100 ILE A CA 1
ATOM 791 C C . ILE A 1 100 ? 12.634 8.462 -19.793 1.00 54.97 100 ILE A C 1
ATOM 793 O O . ILE A 1 100 ? 12.894 8.107 -20.938 1.00 54.97 100 ILE A O 1
ATOM 797 N N . PHE A 1 101 ? 12.912 9.687 -19.355 1.00 49.66 101 PHE A N 1
ATOM 798 C CA . PHE A 1 101 ? 13.583 10.682 -20.174 1.00 49.66 101 PHE A CA 1
ATOM 799 C C . PHE A 1 101 ? 14.912 11.008 -19.502 1.00 49.66 101 PHE A C 1
ATOM 801 O O . PHE A 1 101 ? 14.946 11.896 -18.647 1.00 49.66 101 PHE A O 1
ATOM 808 N N . PRO A 1 102 ? 16.029 10.331 -19.841 1.00 50.12 102 PRO A N 1
ATOM 809 C CA . PRO A 1 102 ? 17.298 11.020 -19.707 1.00 50.12 102 PRO A CA 1
ATOM 810 C C . PRO A 1 102 ? 17.111 12.327 -20.475 1.00 50.12 102 PRO A C 1
ATOM 812 O O . PRO A 1 102 ? 16.870 12.306 -21.684 1.00 50.12 102 PRO A O 1
ATOM 815 N N . ALA A 1 103 ? 17.118 13.456 -19.760 1.00 47.97 103 ALA A N 1
ATOM 816 C CA . ALA A 1 103 ? 17.311 14.745 -20.393 1.00 47.97 103 ALA A CA 1
ATOM 817 C C . ALA A 1 103 ? 18.480 14.526 -21.347 1.00 47.97 103 ALA A C 1
ATOM 819 O O . ALA A 1 103 ? 19.548 14.107 -20.889 1.00 47.97 103 ALA A O 1
ATOM 820 N N . LYS A 1 104 ? 18.229 14.652 -22.660 1.00 45.56 104 LYS A N 1
ATOM 821 C CA . LYS A 1 104 ? 19.278 14.618 -23.675 1.00 45.56 104 LYS A CA 1
ATOM 822 C C . LYS A 1 104 ? 20.388 15.483 -23.103 1.00 45.56 104 LYS A C 1
ATOM 824 O O . LYS A 1 104 ? 20.207 16.694 -22.993 1.00 45.56 104 LYS A O 1
ATOM 829 N N . LYS A 1 105 ? 21.495 14.870 -22.672 1.00 46.09 105 LYS A N 1
ATOM 830 C CA . LYS A 1 105 ? 22.718 15.639 -22.517 1.00 46.09 105 LYS A CA 1
ATOM 831 C C . LYS A 1 105 ? 22.891 16.294 -23.888 1.00 46.09 105 LYS A C 1
ATOM 833 O O . LYS A 1 105 ? 22.822 15.555 -24.879 1.00 46.09 105 LYS A O 1
ATOM 838 N N . PRO A 1 106 ? 22.985 17.632 -23.982 1.00 52.84 106 PRO A N 1
ATOM 839 C CA . PRO A 1 106 ? 23.360 18.238 -25.246 1.00 52.84 106 PRO A CA 1
ATOM 840 C C . PRO A 1 106 ? 24.636 17.528 -25.716 1.00 52.84 106 PRO A C 1
ATOM 842 O O . PRO A 1 106 ? 25.456 17.159 -24.862 1.00 52.84 106 PRO A O 1
ATOM 845 N N . PRO A 1 107 ? 24.749 17.205 -27.015 1.00 51.31 107 PRO A N 1
ATOM 846 C CA . PRO A 1 107 ? 25.917 16.508 -27.519 1.00 51.31 107 PRO A CA 1
ATOM 847 C C . PRO A 1 107 ? 27.154 17.276 -27.059 1.00 51.31 107 PRO A C 1
ATOM 849 O O . PRO A 1 107 ? 27.244 18.490 -27.215 1.00 51.31 107 PRO A O 1
ATOM 852 N N . SER A 1 108 ? 28.050 16.552 -26.396 1.00 50.25 108 SER A N 1
ATOM 853 C CA . SER A 1 108 ? 29.403 17.007 -26.126 1.00 50.25 108 SER A CA 1
ATOM 854 C C . SER A 1 108 ? 30.004 17.377 -27.477 1.00 50.25 108 SER A C 1
ATOM 856 O O . SER A 1 108 ? 30.163 16.486 -28.311 1.00 50.25 108 SER A O 1
ATOM 858 N N . ASP A 1 109 ? 30.306 18.657 -27.699 1.00 49.41 109 ASP A N 1
ATOM 859 C CA . ASP A 1 109 ? 31.125 19.145 -28.816 1.00 49.41 109 ASP A CA 1
ATOM 860 C C . ASP A 1 109 ? 32.564 18.639 -28.637 1.00 49.41 109 ASP A C 1
ATOM 862 O O . ASP A 1 109 ? 33.511 19.359 -28.336 1.00 49.41 109 ASP A O 1
ATOM 866 N N . SER A 1 110 ? 32.721 17.328 -28.751 1.00 53.94 110 SER A N 1
ATOM 867 C CA . SER A 1 110 ? 33.992 16.620 -28.727 1.00 53.94 110 SER A CA 1
ATOM 868 C C . SER A 1 110 ? 34.074 15.799 -30.002 1.00 53.94 110 SER A C 1
ATOM 870 O O . SER A 1 110 ? 34.124 14.575 -29.981 1.00 53.94 110 SER A O 1
ATOM 872 N N . ALA A 1 111 ? 34.020 16.506 -31.126 1.00 54.16 111 ALA A N 1
ATOM 873 C CA . ALA A 1 111 ? 34.331 15.976 -32.441 1.00 54.16 111 ALA A CA 1
ATOM 874 C C . ALA A 1 111 ? 34.971 17.076 -33.297 1.00 54.16 111 ALA A C 1
ATOM 876 O O . ALA A 1 111 ? 34.417 17.505 -34.301 1.00 54.16 111 ALA A O 1
ATOM 877 N N . VAL A 1 112 ? 36.166 17.518 -32.902 1.00 49.69 112 VAL A N 1
ATOM 878 C CA . VAL A 1 112 ? 37.185 17.894 -33.889 1.00 49.69 112 VAL A CA 1
ATOM 879 C C . VAL A 1 112 ? 38.446 17.121 -33.536 1.00 49.69 112 VAL A C 1
ATOM 881 O O . VAL A 1 112 ? 39.328 17.581 -32.817 1.00 49.69 112 VAL A O 1
ATOM 884 N N . THR A 1 113 ? 38.474 15.883 -34.011 1.00 52.56 113 THR A N 1
ATOM 885 C CA . THR A 1 113 ? 39.689 15.099 -34.192 1.00 52.56 113 THR A CA 1
ATOM 886 C C . THR A 1 113 ? 40.159 15.335 -35.620 1.00 52.56 113 THR A C 1
ATOM 888 O O . THR A 1 113 ? 39.468 14.934 -36.551 1.00 52.56 113 THR A O 1
ATOM 891 N N . SER A 1 114 ? 41.353 15.899 -35.775 1.00 48.38 114 SER A N 1
ATOM 892 C CA . SER A 1 114 ? 42.212 15.629 -36.931 1.00 48.38 114 SER A CA 1
ATOM 893 C C . SER A 1 114 ? 43.668 15.536 -36.451 1.00 48.38 114 SER A C 1
ATOM 895 O O . SER A 1 114 ? 44.243 16.559 -36.084 1.00 48.38 114 SER A O 1
ATOM 897 N N . PRO A 1 115 ? 44.267 14.333 -36.399 1.00 57.00 115 PRO A N 1
ATOM 898 C CA . PRO A 1 115 ? 45.720 14.103 -36.353 1.00 57.00 115 PRO A CA 1
ATOM 899 C C . PRO A 1 115 ? 46.256 13.791 -37.779 1.00 57.00 115 PRO A C 1
ATOM 901 O O . PRO A 1 115 ? 45.441 13.687 -38.695 1.00 57.00 115 PRO A O 1
ATOM 904 N N . PRO A 1 116 ? 47.539 13.424 -37.994 1.00 56.56 116 PRO A N 1
ATOM 905 C CA . PRO A 1 116 ? 48.821 13.968 -37.537 1.00 56.56 116 PRO A CA 1
ATOM 906 C C . PRO A 1 116 ? 49.686 14.490 -38.730 1.00 56.56 116 PRO A C 1
ATOM 908 O O . PRO A 1 116 ? 49.227 14.583 -39.862 1.00 56.56 116 PRO A O 1
ATOM 911 N N . ALA A 1 117 ? 50.940 14.851 -38.442 1.00 57.75 117 ALA A N 1
ATOM 912 C CA . ALA A 1 117 ? 51.934 15.556 -39.266 1.00 57.75 117 ALA A CA 1
ATOM 913 C C . ALA A 1 117 ? 52.358 14.939 -40.623 1.00 57.75 117 ALA A C 1
ATOM 915 O O . ALA A 1 117 ? 52.450 13.722 -40.755 1.00 57.75 117 ALA A O 1
ATOM 916 N N . SER A 1 118 ? 52.817 15.797 -41.548 1.00 51.97 118 SER A N 1
ATOM 917 C CA . SER A 1 118 ? 53.912 15.495 -42.489 1.00 51.97 118 SER A CA 1
ATOM 918 C C . SER A 1 118 ? 54.616 16.772 -42.974 1.00 51.97 118 SER A C 1
ATOM 920 O O . SER A 1 118 ? 53.992 17.821 -43.108 1.00 51.97 118 SER A O 1
ATOM 922 N N . ALA A 1 119 ? 55.925 16.640 -43.173 1.00 50.03 119 ALA A N 1
ATOM 923 C CA . ALA A 1 119 ? 56.945 17.661 -43.362 1.00 50.03 119 ALA A CA 1
ATOM 924 C C . ALA A 1 119 ? 57.084 18.201 -44.806 1.00 50.03 119 ALA A C 1
ATOM 926 O O . ALA A 1 119 ? 56.417 17.727 -45.721 1.00 50.03 119 ALA A O 1
ATOM 927 N N . ASP A 1 120 ? 58.043 19.124 -44.937 1.00 49.38 120 ASP A N 1
ATOM 928 C CA . ASP A 1 120 ? 58.800 19.542 -46.129 1.00 49.38 120 ASP A CA 1
ATOM 929 C C . ASP A 1 120 ? 58.184 20.570 -47.094 1.00 49.38 120 ASP A C 1
ATOM 931 O O . ASP A 1 120 ? 57.330 20.257 -47.924 1.00 49.38 120 ASP A O 1
ATOM 935 N N . SER A 1 121 ? 58.720 21.801 -47.039 1.00 48.16 121 SER A N 1
ATOM 936 C CA . SER A 1 121 ? 59.457 22.503 -48.121 1.00 48.16 121 SER A CA 1
ATOM 937 C C . SER A 1 121 ? 59.979 23.848 -47.614 1.00 48.16 121 SER A C 1
ATOM 939 O O . SER A 1 121 ? 59.134 24.692 -47.238 1.00 48.16 121 SER A O 1
#

Radius of gyration: 25.53 Å; chains: 1; bounding box: 75×39×75 Å

Sequence (121 aa):
MFEIRWNATALVIAGTVAFAYDFFISWLLHLRYSRQFGWSFVASGLVSFSLPCVSLIGVPLYLILDAGFDVVIKGVLLLFQAVLLLVVGYLLKRKILSKIFPAKKPPSDSAVTSPPASADS

=== Feature glossary ===
The record interleaves many kinds of information about one protein. Here is each kind framed as the question it answers.

Q: What does the local fold look like, residue by residue?
A: The Foldseek 3Di string encodes local tertiary geometry as a 20-letter alphabet — one character per residue — derived from the relative positions of nearby Cα atoms. Unlike the amino-acid sequence, 3Di is a direct function of the 3D structure, so two proteins with the same fold have similar 3Di strings even at low sequence identity.

Q: Which residues are in helices, strands, or loops?
A: The SS8 string is DSSP's per-residue secondary-structure call. α-helix (H) means an i→i+4 H-bond ladder; β-strand (E) means the residue participates in a β-sheet; 3₁₀ (G) and π (I) are tighter and wider helices; T/S are turns/bends; '-' is loop.

Q: How big and how compact is the whole molecule?
A: Radius of gyration (Rg) is the root-mean-square distance of Cα atoms from their centroid — a single number for overall size and compactness. A globular domain of N residues has Rg ≈ 2.2·N^0.38 Å; an extended or disordered chain has a much larger Rg. The Cα contact count is the number of residue pairs whose Cα atoms are within 8 Å and are more than four positions apart in sequence — a standard proxy for tertiary packing density. The bounding box is the smallest axis-aligned box enclosing all Cα atoms.

Q: Where is each backbone atom in 3D?
A: Structure coordinates are given as an mmCIF _atom_site loop: one row per atom with element, residue name, chain id, sequence number, and x/y/z position in Å. Only the four main-chain atoms per residue are included here; side chains are omitted to keep the record compact.

Q: What is the amino-acid chain?
A: Primary structure: the covalent order of the twenty standard amino acids along the backbone. Two proteins with the same sequence will (almost always) fold to the same structure; two with 30% identity often share a fold but not the details.

Q: What if only a Cα trace is available?
A: Three-state secondary structure (P-SEA) collapses the eight DSSP classes into helix (a), strand (b), and coil (c). P-SEA assigns these from Cα geometry alone — distances and angles — without requiring backbone oxygens, so it works on any Cα trace.

Q: What family and function is it annotated with?
A: Database cross-references. InterPro integrates a dozen domain/family signature databases into unified entries with residue-range hits. GO terms attach function/process/location labels with evidence codes. CATH codes position the fold in a four-level structural taxonomy. Organism is the NCBI-taxonomy species name.

Q: How confident is the AlphaFold model at each residue?
A: pLDDT is the predicted lDDT-Cα score: AlphaFold's confidence that the local environment of each residue (all inter-atomic distances within 15 Å) is correctly placed. It is a per-residue number between 0 and 100, with higher meaning more reliable.

Q: How mobile is each atom in the crystal?
A: B-factor (Debye–Waller factor) reflects atomic displacement in the crystal lattice. It is an experimental observable (units Å²), not a prediction; low values mean the atom is pinned down, high values mean it moves or is heteroge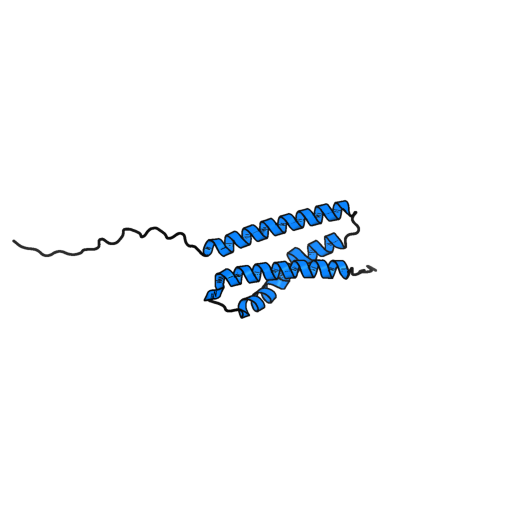neous across the crystal.

Q: Which residues are buried vs exposed?
A: SASA measures how much of the protein is reachable by solvent. It is computed by rolling a water-sized probe over the atomic surface and summing the exposed area (Å²). Per-residue SASA distinguishes core (buried, low SASA) from surface (exposed, high SASA) residues; total SASA is a whole-molecule size measure.

Q: What do the diagnostic plots show?
A: Plot images: a contact map (which residues are close in 3D, as an N×N binary image), a Ramachandran scatter (backbone torsion angles, revealing secondary-structure composition at a glance), and — for AlphaFold structures — a PAE heatmap (pairwise prediction confidence).

Q: What known structures does this most resemble?
A: The Foldseek neighbor list gives the closest experimentally determined structures in the PDB, ranked by structural alignment. TM-score near 1 means near-identical fold; near 0.3 means only rough topology match. This is how one finds what a novel AlphaFold prediction most resembles in the solved-structure universe.

Q: Are the domains correctly placed relative to each other?
A: Predicted aligned error is AlphaFold's pairwise confidence. Unlike pLDDT (per-residue), PAE is per-residue-pair and captures whether two parts of the structure are correctly placed relative to each other. Units are ångströms of expected positional error.

Q: What do the rendered images show?
A: Structure images are PyMOL renders from six orthogonal camera directions. Cartoon representation draws helices as coils and strands as arrows; sticks shows the backbone as bonds; surface shows the solvent-excluded envelope. Rainbow coloring maps sequence position to hue (blue→red, N→C); chain coloring assigns a distinct color per polypeptide.

Q: What are the backbone torsion angles?
A: φ (phi) and ψ (psi) are the two rotatable backbone dihedrals per residue: φ is the C(i-1)–N–Cα–C torsion, ψ is the N–Cα–C–N(i+1) torsion, both in degrees on (−180°, 180°]. α-helical residues cluster near (−60°, −45°); β-strand residues near (−120°, +130°). A Ramachandran plot is simply a scatter of (φ, ψ) for every residue.